Protein AF-A0A4P5THQ9-F1 (afdb_monomer)

Sequence (103 aa):
MSLLAVSCGPGQPKLEQKKMVSVLCDVMVMEAGHQVKYNYGILPDSIWVRDYSFICKKHGVKYDDFKAELSRLKAHPADFDVVMERVITQLQLAEIHARKGNR

Radius of gyration: 17.07 Å; Cα contacts (8 Å, |Δi|>4): 52; chains: 1; bounding box: 27×29×67 Å

Structure (mmCIF, N/CA/C/O backbone):
data_AF-A0A4P5THQ9-F1
#
_entry.id   AF-A0A4P5THQ9-F1
#
loop_
_atom_site.group_PDB
_atom_site.id
_atom_site.type_symbol
_atom_site.label_atom_id
_atom_site.label_alt_id
_atom_site.label_comp_id
_atom_site.label_asym_id
_atom_site.label_entity_id
_atom_site.label_seq_id
_atom_site.pdbx_PDB_ins_code
_atom_site.Cartn_x
_atom_site.Cartn_y
_atom_site.Cartn_z
_atom_site.occupancy
_atom_site.B_iso_or_equiv
_atom_site.auth_seq_id
_atom_site.auth_comp_id
_atom_site.auth_asym_id
_atom_site.auth_atom_id
_atom_site.pdbx_PDB_model_num
ATOM 1 N N . MET A 1 1 ? -15.524 6.406 -42.446 1.00 40.69 1 MET A N 1
ATOM 2 C CA . MET A 1 1 ? -14.475 5.682 -41.698 1.00 40.69 1 MET A CA 1
ATOM 3 C C . MET A 1 1 ? -13.405 6.684 -41.302 1.00 40.69 1 MET A C 1
ATOM 5 O O . MET A 1 1 ? -12.606 7.049 -42.148 1.00 40.69 1 MET A O 1
ATOM 9 N N . SER A 1 2 ? -13.417 7.156 -40.056 1.00 37.84 2 SER A N 1
ATOM 10 C CA . SER A 1 2 ? -12.290 7.899 -39.483 1.00 37.84 2 SER A CA 1
ATOM 11 C C . SER A 1 2 ? -11.793 7.111 -38.285 1.00 37.84 2 SER A C 1
ATOM 13 O O . SER A 1 2 ? -12.427 7.105 -37.233 1.00 37.84 2 SER A O 1
ATOM 15 N N . LEU A 1 3 ? -10.691 6.390 -38.487 1.00 45.44 3 LEU A N 1
ATOM 16 C CA . LEU A 1 3 ? -9.898 5.816 -37.411 1.00 45.44 3 LEU A CA 1
ATOM 17 C C . LEU A 1 3 ? -9.219 6.968 -36.666 1.00 45.44 3 LEU A C 1
ATOM 19 O O . LEU A 1 3 ? -8.250 7.545 -37.154 1.00 45.44 3 LEU A O 1
ATOM 23 N N . LEU A 1 4 ? -9.724 7.296 -35.479 1.00 46.69 4 LEU A N 1
ATOM 24 C CA . LEU A 1 4 ? -8.954 8.040 -34.490 1.00 46.69 4 LEU A CA 1
ATOM 25 C C . LEU A 1 4 ? -7.921 7.078 -33.899 1.00 46.69 4 LEU A C 1
ATOM 27 O O . LEU A 1 4 ? -8.190 6.362 -32.937 1.00 46.69 4 LEU A O 1
ATOM 31 N N . ALA A 1 5 ? -6.737 7.043 -34.506 1.00 49.78 5 ALA A N 1
ATOM 32 C CA . ALA A 1 5 ? -5.553 6.487 -33.875 1.00 49.78 5 ALA A CA 1
ATOM 33 C C . ALA A 1 5 ? -5.132 7.433 -32.739 1.00 49.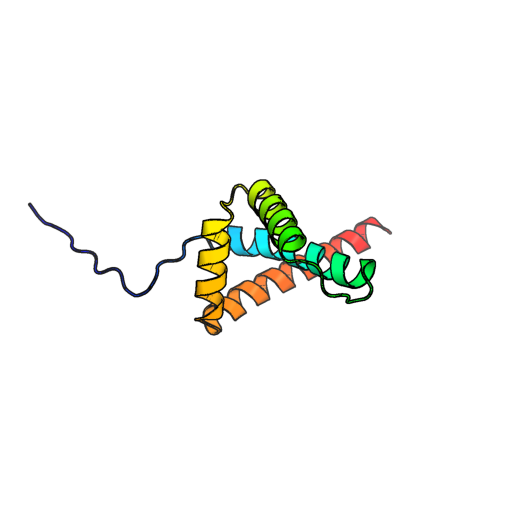78 5 ALA A C 1
ATOM 35 O O . ALA A 1 5 ? -4.331 8.347 -32.929 1.00 49.78 5 ALA A O 1
ATOM 36 N N . VAL A 1 6 ? -5.712 7.238 -31.552 1.00 50.69 6 VAL A N 1
ATOM 37 C CA . VAL A 1 6 ? -5.165 7.802 -30.316 1.00 50.69 6 VAL A CA 1
ATOM 38 C C . VAL A 1 6 ? -3.856 7.072 -30.048 1.00 50.69 6 VAL A C 1
ATOM 40 O O . VAL A 1 6 ? -3.826 5.923 -29.617 1.00 50.69 6 VAL A O 1
ATOM 43 N N . SER A 1 7 ? -2.763 7.752 -30.369 1.00 43.28 7 SER A N 1
ATOM 44 C CA . SER A 1 7 ? -1.412 7.397 -29.959 1.00 43.28 7 SER A CA 1
ATOM 45 C C . SER A 1 7 ? -1.353 7.336 -28.426 1.00 43.28 7 SER A C 1
ATOM 47 O O . SER A 1 7 ? -1.235 8.370 -27.766 1.00 43.28 7 SER A O 1
ATOM 49 N N . CYS A 1 8 ? -1.442 6.137 -27.844 1.00 50.66 8 CYS A N 1
ATOM 50 C CA . CYS A 1 8 ? -1.127 5.915 -26.435 1.00 50.66 8 CYS A CA 1
ATOM 51 C C . CYS A 1 8 ? 0.375 6.143 -26.215 1.00 50.66 8 CYS A C 1
ATOM 53 O O . CYS A 1 8 ? 1.200 5.336 -26.640 1.00 50.66 8 CYS A O 1
ATOM 55 N N . GLY A 1 9 ? 0.714 7.246 -25.544 1.00 50.22 9 GLY A N 1
ATOM 56 C CA . GLY A 1 9 ? 2.029 7.463 -24.937 1.00 50.22 9 GLY A CA 1
ATOM 57 C C . GLY A 1 9 ? 2.335 6.434 -23.833 1.00 50.22 9 GLY A C 1
ATOM 58 O O . GLY A 1 9 ? 1.515 5.550 -23.565 1.00 50.22 9 GLY A O 1
ATOM 59 N N . PRO A 1 10 ? 3.511 6.515 -23.187 1.00 51.88 10 PRO A N 1
ATOM 60 C CA . PRO A 1 10 ? 3.989 5.472 -22.286 1.00 51.88 10 PRO A CA 1
ATOM 61 C C . PRO A 1 10 ? 3.003 5.230 -21.129 1.00 51.88 10 PRO A C 1
ATOM 63 O O . PRO A 1 10 ? 2.740 6.119 -20.330 1.00 51.88 10 PRO A O 1
ATOM 66 N N . GLY A 1 11 ? 2.462 4.006 -21.069 1.00 64.44 11 GLY A N 1
ATOM 67 C CA . GLY A 1 11 ? 1.878 3.368 -19.883 1.00 64.44 11 GLY A CA 1
ATOM 68 C C . GLY A 1 11 ? 0.805 4.154 -19.125 1.00 64.44 11 GLY A C 1
ATOM 69 O O . GLY A 1 11 ? 1.072 4.650 -18.035 1.00 64.44 11 GLY A O 1
ATOM 70 N N . GLN A 1 12 ? -0.426 4.192 -19.641 1.00 67.25 12 GLN A N 1
ATOM 71 C CA . GLN A 1 12 ? -1.581 4.702 -18.889 1.00 67.25 12 GLN A CA 1
ATOM 72 C C . GLN A 1 12 ? -1.710 4.029 -17.504 1.00 67.25 12 GLN A C 1
ATOM 74 O O . GLN A 1 12 ? -1.498 2.811 -17.415 1.00 67.25 12 GLN A O 1
ATOM 79 N N . PRO A 1 13 ? -2.096 4.780 -16.450 1.00 75.31 13 PRO A N 1
ATOM 80 C CA . PRO A 1 13 ? -2.326 4.223 -15.122 1.00 75.31 13 PRO A CA 1
ATOM 81 C C . PRO A 1 13 ? -3.297 3.044 -15.169 1.00 75.31 13 PRO A C 1
ATOM 83 O O . PRO A 1 13 ? -4.374 3.134 -15.764 1.00 75.31 13 PRO A O 1
ATOM 86 N N . LYS A 1 14 ? -2.920 1.932 -14.538 1.00 80.19 14 LYS A N 1
ATOM 87 C CA . LYS A 1 14 ? -3.763 0.726 -14.454 1.00 80.19 14 LYS A CA 1
ATOM 88 C C . LYS A 1 14 ? -4.796 0.818 -13.339 1.00 80.19 14 LYS A C 1
ATOM 90 O O . LYS A 1 14 ? -5.793 0.101 -13.361 1.00 80.19 14 LYS A O 1
ATOM 95 N N . LEU A 1 15 ? -4.568 1.714 -12.385 1.00 86.25 15 LEU A N 1
ATOM 96 C CA . LEU A 1 15 ? -5.446 1.955 -11.256 1.00 86.25 15 LEU A CA 1
ATOM 97 C C . LEU A 1 15 ? -5.671 3.456 -11.089 1.00 86.25 15 LEU A C 1
ATOM 99 O O . LEU A 1 15 ? -4.737 4.252 -11.158 1.00 86.25 15 LEU A O 1
ATOM 103 N N . GLU A 1 16 ? -6.917 3.846 -10.831 1.00 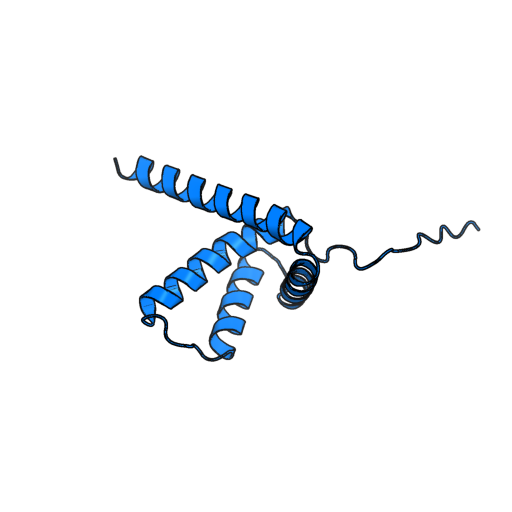91.31 16 GLU A N 1
ATOM 104 C CA . GLU A 1 16 ? -7.232 5.228 -10.481 1.00 91.31 16 GLU A CA 1
ATOM 105 C C . GLU A 1 16 ? -6.454 5.657 -9.234 1.00 91.31 16 GLU A C 1
ATOM 107 O O . GLU A 1 16 ? -6.447 4.953 -8.219 1.00 91.31 16 GLU A O 1
ATOM 112 N N . GLN A 1 17 ? -5.871 6.857 -9.272 1.00 91.81 17 GLN A N 1
ATOM 113 C CA . GLN A 1 17 ? -5.037 7.373 -8.185 1.00 91.81 17 GLN A CA 1
ATOM 114 C C . GLN A 1 17 ? -5.743 7.313 -6.823 1.00 91.81 17 GLN A C 1
ATOM 116 O O . GLN A 1 17 ? -5.137 6.922 -5.831 1.00 91.81 17 GLN A O 1
ATOM 121 N N . LYS A 1 18 ? -7.041 7.642 -6.763 1.00 94.00 18 LYS A N 1
ATOM 122 C CA . LYS A 1 18 ? -7.817 7.587 -5.515 1.00 94.00 18 LYS A CA 1
ATOM 123 C C . LYS A 1 18 ? -7.844 6.176 -4.917 1.00 94.00 18 LYS A C 1
ATOM 125 O O . LYS A 1 18 ? -7.639 6.033 -3.716 1.00 94.00 18 LYS A O 1
ATOM 130 N N . LYS A 1 19 ? -8.056 5.145 -5.744 1.00 95.19 19 LYS A N 1
ATOM 131 C CA . LYS A 1 19 ? -8.018 3.745 -5.298 1.00 95.19 19 LYS A CA 1
ATOM 132 C C . LYS A 1 19 ? -6.610 3.331 -4.886 1.00 95.19 19 LYS A C 1
ATOM 134 O O . LYS A 1 19 ? -6.466 2.665 -3.868 1.00 95.19 19 LYS A O 1
ATOM 139 N N . MET A 1 20 ? -5.590 3.758 -5.633 1.00 96.38 20 MET A N 1
ATOM 140 C CA . MET A 1 20 ? -4.192 3.491 -5.287 1.00 96.38 20 MET A CA 1
ATOM 141 C C . MET A 1 20 ? -3.840 4.051 -3.907 1.00 96.38 20 MET A C 1
ATOM 143 O O . MET A 1 20 ? -3.286 3.333 -3.081 1.00 96.38 20 MET A O 1
ATOM 147 N N . VAL A 1 21 ? -4.230 5.297 -3.624 1.00 97.62 21 VAL A N 1
ATOM 148 C CA . VAL A 1 21 ? -4.025 5.924 -2.311 1.00 97.62 21 VAL A CA 1
ATOM 149 C C . VAL A 1 21 ? -4.735 5.132 -1.210 1.00 97.62 21 VAL A C 1
ATOM 151 O O . VAL A 1 21 ? -4.104 4.798 -0.214 1.00 97.62 21 VAL A O 1
ATOM 154 N N . SER A 1 22 ? -6.010 4.766 -1.390 1.00 97.44 22 SER A N 1
ATOM 155 C CA . SER A 1 22 ? -6.752 3.993 -0.380 1.00 97.44 22 SER A CA 1
ATOM 156 C C . SER A 1 22 ? -6.148 2.610 -0.109 1.00 97.44 22 SER A C 1
ATOM 158 O O . SER A 1 22 ? -6.062 2.203 1.048 1.00 97.44 22 SER A O 1
ATOM 160 N N . VAL A 1 23 ? -5.692 1.908 -1.153 1.00 98.06 23 VAL A N 1
ATOM 161 C CA . VAL A 1 23 ? -4.977 0.629 -1.009 1.00 98.06 23 VAL A CA 1
ATOM 162 C C . VAL A 1 23 ? -3.665 0.837 -0.256 1.00 98.06 23 VAL A C 1
ATOM 164 O O . VAL A 1 23 ? -3.389 0.109 0.695 1.00 98.06 23 VAL A O 1
ATOM 167 N N . LEU A 1 24 ? -2.874 1.843 -0.640 1.00 98.00 24 LEU A N 1
ATOM 168 C CA . LEU A 1 24 ? -1.580 2.113 -0.019 1.00 98.00 24 LEU A CA 1
ATOM 169 C C . LEU A 1 24 ? -1.698 2.529 1.449 1.00 98.00 24 LEU A C 1
ATOM 171 O O . LEU A 1 24 ? -0.856 2.120 2.238 1.00 98.00 24 LEU A O 1
ATOM 175 N N . CYS A 1 25 ? -2.738 3.263 1.853 1.00 98.38 25 CYS A N 1
ATOM 176 C CA . CYS A 1 25 ? -2.969 3.560 3.270 1.00 98.38 25 CYS A CA 1
ATOM 177 C C . CYS A 1 25 ? -3.072 2.278 4.112 1.00 98.38 25 CYS A C 1
ATOM 179 O O . CYS A 1 25 ? -2.382 2.151 5.122 1.00 98.38 25 CYS A O 1
ATOM 181 N N . ASP A 1 26 ? -3.878 1.305 3.679 1.00 98.31 26 ASP A N 1
ATOM 182 C CA . ASP A 1 26 ? -4.008 0.025 4.387 1.00 98.31 26 ASP A CA 1
ATOM 183 C C . ASP A 1 26 ? -2.720 -0.810 4.316 1.00 98.31 26 ASP A C 1
ATOM 185 O O . ASP A 1 26 ? -2.352 -1.457 5.298 1.00 98.31 26 ASP A O 1
ATOM 189 N N . VAL A 1 27 ? -2.021 -0.787 3.173 1.00 98.00 27 VAL A N 1
ATOM 190 C CA . VAL A 1 27 ? -0.726 -1.465 3.002 1.00 98.00 27 VAL A CA 1
ATOM 191 C C . VAL A 1 27 ? 0.306 -0.923 3.986 1.00 98.00 27 VAL A C 1
ATOM 193 O O . VAL A 1 27 ? 0.942 -1.718 4.667 1.00 98.00 27 VAL A O 1
ATOM 196 N N . MET A 1 28 ? 0.433 0.398 4.126 1.00 97.69 28 MET A N 1
ATOM 197 C CA . MET A 1 28 ? 1.401 1.019 5.039 1.00 97.69 28 MET A CA 1
ATOM 198 C C . MET A 1 28 ? 1.123 0.653 6.500 1.00 97.69 28 MET A C 1
ATOM 200 O O . MET A 1 28 ? 2.046 0.338 7.249 1.00 97.69 28 MET A O 1
ATOM 204 N N . VAL A 1 29 ? -0.151 0.640 6.906 1.00 97.44 29 VAL A N 1
ATOM 205 C CA . VAL A 1 29 ? -0.543 0.217 8.260 1.00 97.44 29 VAL A CA 1
ATOM 206 C C . VAL A 1 29 ? -0.207 -1.257 8.490 1.00 97.44 29 VAL A C 1
ATOM 208 O O . VAL A 1 29 ? 0.323 -1.611 9.545 1.00 97.44 29 VAL A O 1
ATOM 211 N N . MET A 1 30 ? -0.486 -2.117 7.508 1.00 97.75 30 MET A N 1
ATOM 212 C CA . MET A 1 30 ? -0.141 -3.535 7.574 1.00 97.75 30 MET A CA 1
ATOM 213 C C . MET A 1 30 ? 1.377 -3.730 7.667 1.00 97.75 30 MET A C 1
ATOM 215 O O . MET A 1 30 ? 1.839 -4.379 8.601 1.00 97.75 30 MET A O 1
ATOM 219 N N . GLU A 1 31 ? 2.164 -3.118 6.783 1.00 96.88 31 GLU A N 1
ATOM 220 C CA . GLU A 1 31 ? 3.626 -3.238 6.789 1.00 96.88 31 GLU A CA 1
ATOM 221 C C . GLU A 1 31 ? 4.237 -2.778 8.116 1.00 96.88 31 GLU A C 1
ATOM 223 O O . GLU A 1 31 ? 5.057 -3.494 8.694 1.00 96.88 31 GLU A O 1
ATOM 228 N N . ALA A 1 32 ? 3.783 -1.642 8.656 1.00 95.75 32 ALA A N 1
ATOM 229 C CA . ALA A 1 32 ? 4.202 -1.168 9.972 1.00 95.75 32 ALA A CA 1
ATOM 230 C C . ALA A 1 32 ? 3.841 -2.170 11.084 1.00 95.75 32 ALA A C 1
ATOM 232 O O . ALA A 1 32 ? 4.664 -2.476 11.949 1.00 95.75 32 ALA A O 1
ATOM 233 N N . GLY A 1 33 ? 2.634 -2.742 11.040 1.00 96.50 33 GLY A N 1
ATOM 234 C CA . GLY A 1 33 ? 2.204 -3.780 11.977 1.00 96.50 33 GLY A CA 1
ATOM 235 C C . GLY A 1 33 ? 3.078 -5.035 11.916 1.00 96.50 33 GLY A C 1
ATOM 236 O O . GLY A 1 33 ? 3.416 -5.602 12.956 1.00 96.50 33 GLY A O 1
ATOM 237 N N . HIS A 1 34 ? 3.497 -5.446 10.718 1.00 97.38 34 HIS A N 1
ATOM 238 C CA . HIS A 1 34 ? 4.429 -6.556 10.535 1.00 97.38 34 HIS A CA 1
ATOM 239 C C . HIS A 1 34 ? 5.822 -6.231 11.090 1.00 97.38 34 HIS A C 1
ATOM 241 O O . HIS A 1 34 ? 6.382 -7.056 11.813 1.00 97.38 34 HIS A O 1
ATOM 247 N N . GLN A 1 35 ? 6.354 -5.033 10.834 1.00 95.62 35 GLN A N 1
ATOM 248 C CA . GLN A 1 35 ? 7.643 -4.603 11.391 1.00 95.62 35 GLN A CA 1
ATOM 249 C C . GLN A 1 35 ? 7.641 -4.645 12.924 1.00 95.62 35 GLN A C 1
ATOM 251 O O . GLN A 1 35 ? 8.569 -5.186 13.522 1.00 95.62 35 GLN A O 1
ATOM 256 N N . VAL A 1 36 ? 6.572 -4.166 13.567 1.00 96.50 36 VAL A N 1
ATOM 257 C CA . VAL A 1 36 ? 6.434 -4.221 15.031 1.00 96.50 36 VAL A CA 1
ATOM 258 C C . VAL A 1 36 ? 6.288 -5.664 15.521 1.00 96.50 36 VAL A C 1
ATOM 260 O O . VAL A 1 36 ? 7.010 -6.094 16.418 1.00 96.50 36 VAL A O 1
ATOM 263 N N . LYS A 1 37 ? 5.373 -6.436 14.926 1.00 97.12 37 LYS A N 1
ATOM 264 C CA . LYS A 1 37 ? 5.038 -7.793 15.385 1.00 97.12 37 LYS A CA 1
ATOM 265 C C . LYS A 1 37 ? 6.205 -8.769 15.270 1.00 97.12 37 LYS A C 1
ATOM 267 O O . LYS A 1 37 ? 6.367 -9.629 16.131 1.00 97.12 37 LYS A O 1
ATOM 272 N N . TYR A 1 38 ? 6.977 -8.663 14.195 1.00 94.94 38 TYR A N 1
ATOM 273 C CA . TYR A 1 38 ? 8.065 -9.588 13.885 1.00 94.94 38 TYR A CA 1
ATOM 274 C C . TYR A 1 38 ? 9.445 -9.001 14.193 1.00 94.94 38 TYR A C 1
ATOM 276 O O . TYR A 1 38 ? 10.445 -9.540 13.726 1.00 94.94 38 TYR A O 1
ATOM 284 N N . ASN A 1 39 ? 9.508 -7.916 14.977 1.00 95.06 39 ASN A N 1
ATOM 285 C CA . ASN A 1 39 ? 10.747 -7.250 15.381 1.00 95.06 39 ASN A CA 1
ATOM 286 C C . A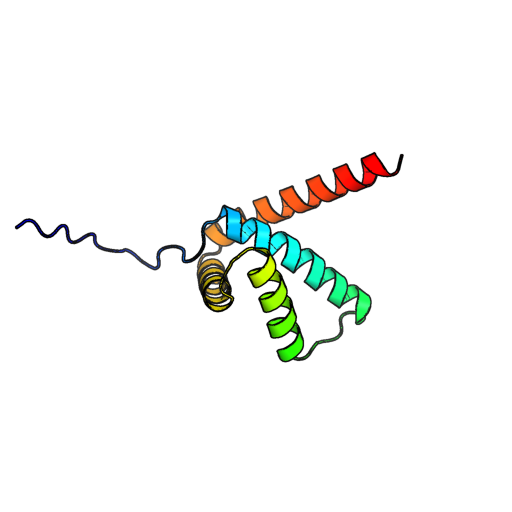SN A 1 39 ? 11.679 -6.959 14.188 1.00 95.06 39 ASN A C 1
ATOM 288 O O . ASN A 1 39 ? 12.849 -7.338 14.188 1.00 95.06 39 ASN A O 1
ATOM 292 N N . TYR A 1 40 ? 11.123 -6.342 13.142 1.00 92.19 40 TYR A N 1
ATOM 293 C CA . TYR A 1 40 ? 11.802 -6.013 11.881 1.00 92.19 40 TYR A CA 1
ATOM 294 C C . TYR A 1 40 ? 12.390 -7.222 11.127 1.00 92.19 40 TYR A C 1
ATOM 296 O O . TYR A 1 40 ? 13.215 -7.058 10.229 1.00 92.19 40 TYR A O 1
ATOM 304 N N . GLY A 1 41 ? 11.959 -8.440 11.465 1.00 93.69 41 GLY A N 1
ATOM 305 C CA . GLY A 1 41 ? 12.352 -9.658 10.771 1.00 93.69 41 GLY A CA 1
ATOM 306 C C . GLY A 1 41 ? 11.868 -9.692 9.320 1.00 93.69 41 GLY A C 1
ATOM 307 O O . GLY A 1 41 ? 10.801 -9.176 8.980 1.00 93.69 41 GLY A O 1
ATOM 308 N N . ILE A 1 42 ? 12.649 -10.346 8.460 1.00 94.00 42 ILE A N 1
ATOM 309 C CA . ILE A 1 42 ? 12.282 -10.571 7.060 1.00 94.00 42 ILE A CA 1
ATOM 310 C C . ILE A 1 42 ? 11.228 -11.676 7.006 1.00 94.00 42 ILE A C 1
ATOM 312 O O . ILE A 1 42 ? 11.432 -12.774 7.526 1.00 94.00 42 ILE A O 1
ATOM 316 N N . LEU A 1 43 ? 10.105 -11.387 6.356 1.00 94.81 43 LEU A N 1
ATOM 317 C CA . LEU A 1 43 ? 9.036 -12.356 6.148 1.00 94.81 43 LEU A CA 1
ATOM 318 C C . LEU A 1 43 ? 9.144 -13.005 4.766 1.00 94.81 43 LEU A C 1
ATOM 320 O O . LEU A 1 43 ? 9.553 -12.330 3.820 1.00 94.81 43 LEU A O 1
ATOM 324 N N . PRO A 1 44 ? 8.736 -14.279 4.625 1.00 96.69 44 PRO A N 1
ATOM 325 C CA . PRO A 1 44 ? 8.656 -14.930 3.323 1.00 96.69 44 PRO A CA 1
ATOM 326 C C . PRO A 1 44 ? 7.707 -14.197 2.367 1.00 96.69 44 PRO A C 1
ATOM 328 O O . PRO A 1 44 ? 6.647 -13.725 2.784 1.00 96.69 44 PRO A O 1
ATOM 331 N N . ASP A 1 45 ? 8.022 -14.213 1.070 1.00 95.69 45 ASP A N 1
ATOM 332 C CA . ASP A 1 45 ? 7.211 -13.588 0.010 1.00 95.69 45 ASP A CA 1
ATOM 333 C C . ASP A 1 45 ? 5.742 -14.028 0.021 1.00 95.69 45 ASP A C 1
ATOM 335 O O . ASP A 1 45 ? 4.847 -13.240 -0.281 1.00 95.69 45 ASP A O 1
ATOM 339 N N . SER A 1 46 ? 5.468 -15.274 0.416 1.00 96.81 46 SER A N 1
ATOM 340 C CA . SER A 1 46 ? 4.106 -15.806 0.510 1.00 96.81 46 SER A CA 1
ATOM 341 C C . SER A 1 46 ? 3.223 -15.028 1.491 1.00 96.81 46 SER A C 1
ATOM 343 O O . SER A 1 46 ? 2.020 -14.907 1.258 1.00 96.81 46 SER A O 1
ATOM 345 N N . ILE A 1 47 ? 3.805 -14.466 2.555 1.00 96.69 47 ILE A N 1
ATOM 346 C CA . ILE A 1 47 ? 3.092 -13.632 3.526 1.00 96.69 47 ILE A CA 1
ATOM 347 C C . ILE A 1 47 ? 2.720 -12.293 2.889 1.00 96.69 47 ILE A C 1
ATOM 349 O O . ILE A 1 47 ? 1.550 -11.919 2.904 1.00 96.69 47 ILE A O 1
ATOM 353 N N . TRP A 1 48 ? 3.676 -11.630 2.236 1.00 95.69 48 TRP A N 1
ATOM 354 C CA . TRP A 1 48 ? 3.436 -10.358 1.551 1.00 95.69 48 TRP A CA 1
ATOM 355 C C . TRP A 1 48 ? 2.400 -10.487 0.435 1.00 95.69 48 TRP A C 1
ATOM 357 O O . TRP A 1 48 ? 1.473 -9.685 0.352 1.00 95.69 48 TRP A O 1
ATOM 367 N N . VAL A 1 49 ? 2.496 -11.536 -0.389 1.00 96.12 49 VAL A N 1
ATOM 368 C CA . VAL A 1 49 ? 1.516 -11.806 -1.452 1.00 96.12 49 VAL A CA 1
ATOM 369 C C . VAL A 1 49 ? 0.124 -12.023 -0.866 1.00 96.12 49 VAL A C 1
ATOM 371 O O . VAL A 1 49 ? -0.839 -11.442 -1.372 1.00 96.12 49 VAL A O 1
ATOM 374 N N . ARG A 1 50 ? -0.002 -12.818 0.206 1.00 97.50 50 ARG A N 1
ATOM 375 C CA . ARG A 1 50 ? -1.281 -13.046 0.892 1.00 97.50 50 ARG A CA 1
ATOM 376 C C . ARG A 1 50 ? -1.876 -11.734 1.404 1.00 97.50 50 ARG A C 1
ATOM 378 O O . ARG A 1 50 ? -3.046 -11.458 1.138 1.00 97.50 50 ARG A O 1
ATOM 385 N N . ASP A 1 51 ? -1.084 -10.935 2.110 1.00 98.12 51 ASP A N 1
ATOM 386 C CA . ASP A 1 51 ? -1.569 -9.745 2.809 1.00 98.12 51 ASP A CA 1
ATOM 387 C C . ASP A 1 51 ? -1.902 -8.610 1.830 1.00 98.12 51 ASP A C 1
ATOM 389 O O . ASP A 1 51 ? -2.980 -8.015 1.914 1.00 98.12 51 ASP A O 1
ATOM 393 N N . TYR A 1 52 ? -1.073 -8.387 0.806 1.00 97.94 52 TYR A N 1
ATOM 394 C CA . TYR A 1 52 ? -1.407 -7.451 -0.270 1.00 97.94 52 TYR A CA 1
ATOM 395 C C . TYR A 1 52 ? -2.639 -7.892 -1.060 1.00 97.94 52 TYR A C 1
ATOM 397 O O . TYR A 1 52 ? -3.488 -7.057 -1.376 1.00 97.94 52 TYR A O 1
ATOM 405 N N . SER A 1 53 ? -2.784 -9.189 -1.352 1.00 97.88 53 SER A N 1
ATOM 406 C CA . SER A 1 53 ? -3.971 -9.709 -2.044 1.00 97.88 53 SER A CA 1
ATOM 407 C C . SER A 1 53 ? -5.240 -9.491 -1.223 1.00 97.88 53 SER A C 1
ATOM 409 O O . SER A 1 53 ? -6.276 -9.107 -1.771 1.00 97.88 53 SER A O 1
ATOM 411 N N . PHE A 1 54 ? -5.164 -9.693 0.095 1.00 98.44 54 PHE A N 1
ATOM 412 C CA . PHE A 1 54 ? -6.271 -9.434 1.009 1.00 98.44 54 PHE A CA 1
ATOM 413 C C . PHE A 1 54 ? -6.688 -7.955 0.997 1.00 98.44 54 PHE A C 1
ATOM 415 O O . PHE A 1 54 ? -7.875 -7.654 0.846 1.00 98.44 54 PHE A O 1
ATOM 422 N N . ILE A 1 55 ? -5.727 -7.029 1.076 1.00 98.44 55 ILE A N 1
ATOM 423 C CA . ILE A 1 55 ? -6.001 -5.584 1.024 1.00 98.44 55 ILE A CA 1
ATOM 424 C C . ILE A 1 55 ? -6.561 -5.181 -0.345 1.00 98.44 55 ILE A C 1
ATOM 426 O O . ILE A 1 55 ? -7.580 -4.498 -0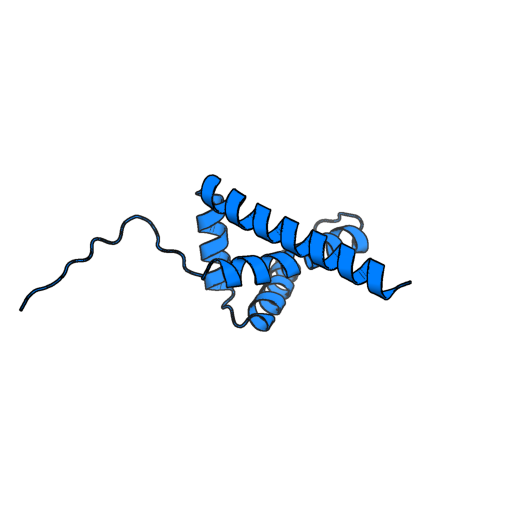.415 1.00 98.44 55 ILE A O 1
ATOM 430 N N . CYS A 1 56 ? -5.970 -5.647 -1.447 1.00 98.00 56 CYS A N 1
ATOM 431 C CA . CYS A 1 56 ? -6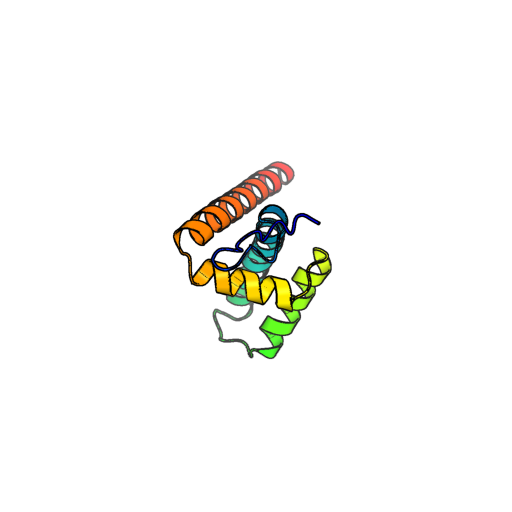.481 -5.365 -2.792 1.00 98.00 56 CYS A CA 1
ATOM 432 C C . CYS A 1 56 ? -7.941 -5.821 -2.939 1.00 98.00 56 CYS A C 1
ATOM 434 O O . CYS A 1 56 ? -8.786 -5.064 -3.422 1.00 98.00 56 CYS A O 1
ATOM 436 N N . LYS A 1 57 ? -8.271 -7.015 -2.424 1.00 97.94 57 LYS A N 1
ATOM 437 C CA . LYS A 1 57 ? -9.642 -7.536 -2.402 1.00 97.94 57 LYS A CA 1
ATOM 438 C C . LYS A 1 57 ? -10.594 -6.637 -1.607 1.00 97.94 57 LYS A C 1
ATOM 440 O O . LYS A 1 57 ? -11.695 -6.381 -2.090 1.00 97.94 57 LYS A O 1
ATOM 445 N N . LYS A 1 58 ? -10.181 -6.127 -0.438 1.00 98.06 58 LYS A N 1
ATOM 446 C CA . LYS A 1 58 ? -10.972 -5.177 0.375 1.00 98.06 58 LYS A CA 1
ATOM 447 C C . LYS A 1 58 ? -11.373 -3.928 -0.422 1.00 98.06 58 LYS A C 1
ATOM 449 O O . LYS A 1 58 ? -12.482 -3.435 -0.250 1.00 98.06 58 LYS A O 1
ATOM 454 N N . HIS A 1 59 ? -10.508 -3.453 -1.319 1.00 97.38 59 HIS A N 1
ATOM 455 C CA . HIS A 1 59 ? -10.740 -2.256 -2.143 1.00 97.38 59 HIS A CA 1
ATOM 456 C C . HIS A 1 59 ? -11.319 -2.543 -3.538 1.00 97.38 59 HIS A C 1
ATOM 458 O O . HIS A 1 59 ? -11.470 -1.624 -4.346 1.00 97.38 59 HIS A O 1
ATOM 464 N N . GLY A 1 60 ? -11.639 -3.802 -3.856 1.00 96.62 60 GLY A N 1
ATOM 465 C CA . GLY A 1 60 ? -12.129 -4.182 -5.185 1.00 96.62 60 GLY A CA 1
ATOM 466 C C . GLY A 1 60 ? -11.092 -3.965 -6.294 1.00 96.62 60 GLY A C 1
ATOM 467 O O . GLY A 1 60 ? -11.445 -3.574 -7.408 1.00 96.62 60 GLY A O 1
ATOM 468 N N . VAL A 1 61 ? -9.813 -4.173 -5.979 1.00 95.94 61 VAL A N 1
ATOM 469 C CA . VAL A 1 61 ? -8.672 -4.045 -6.892 1.00 95.94 61 VAL A CA 1
ATOM 470 C C . VAL A 1 61 ? -8.085 -5.430 -7.153 1.00 95.94 61 VAL A C 1
ATOM 472 O O . VAL A 1 61 ? -7.930 -6.232 -6.231 1.00 95.94 61 VAL A O 1
ATOM 475 N N . LYS A 1 62 ? -7.751 -5.735 -8.412 1.00 95.19 62 LYS A N 1
ATOM 476 C CA . LYS A 1 62 ? -7.012 -6.960 -8.739 1.00 95.19 62 LYS A CA 1
ATOM 477 C C . LYS A 1 62 ? -5.556 -6.794 -8.321 1.00 95.19 62 LYS A C 1
ATOM 479 O O . LYS A 1 62 ? -4.947 -5.765 -8.605 1.00 95.19 62 LYS A O 1
ATOM 484 N N . TYR A 1 63 ? -4.992 -7.819 -7.689 1.00 94.75 63 TYR A N 1
ATOM 485 C CA . TYR A 1 63 ? -3.610 -7.773 -7.211 1.00 94.75 63 TYR A CA 1
ATOM 486 C C . TYR A 1 63 ? -2.603 -7.496 -8.342 1.00 94.75 63 TYR A C 1
ATOM 488 O O . TYR A 1 63 ? -1.693 -6.691 -8.160 1.00 94.75 63 TYR A O 1
ATOM 496 N N . ASP A 1 64 ? -2.812 -8.072 -9.529 1.00 94.69 64 ASP A N 1
ATOM 497 C CA . ASP A 1 64 ? -1.937 -7.842 -10.686 1.00 94.69 64 ASP A CA 1
ATOM 498 C C . ASP A 1 64 ? -1.975 -6.390 -11.184 1.00 94.69 64 ASP A C 1
ATOM 500 O O . ASP A 1 64 ? -0.929 -5.831 -11.511 1.00 94.69 64 ASP A O 1
ATOM 504 N N . ASP A 1 65 ? -3.150 -5.750 -11.176 1.00 94.31 65 ASP A N 1
ATOM 505 C CA . ASP A 1 65 ? -3.295 -4.341 -11.569 1.00 94.31 65 ASP A CA 1
ATOM 506 C C . ASP A 1 65 ? -2.615 -3.418 -10.548 1.00 94.31 65 ASP A C 1
ATOM 508 O O . ASP A 1 65 ? -1.913 -2.481 -10.928 1.00 94.31 65 ASP A O 1
ATOM 512 N N . PHE A 1 66 ? -2.762 -3.717 -9.251 1.00 95.69 66 PHE A N 1
ATOM 513 C CA . PHE A 1 66 ? -2.045 -3.015 -8.185 1.00 95.69 66 PHE A CA 1
ATOM 514 C C . PHE A 1 66 ? -0.527 -3.158 -8.338 1.00 95.69 66 PHE A C 1
ATOM 516 O O . PHE A 1 66 ? 0.195 -2.164 -8.287 1.00 95.69 66 PHE A O 1
ATOM 523 N N . LYS A 1 67 ? -0.034 -4.381 -8.558 1.00 95.00 67 LYS A N 1
ATOM 524 C CA . LYS A 1 67 ? 1.396 -4.654 -8.731 1.00 95.00 67 LYS A CA 1
ATOM 525 C C . LYS A 1 67 ? 1.956 -3.929 -9.955 1.00 95.00 67 LYS A C 1
ATOM 527 O O . LYS A 1 67 ? 3.016 -3.318 -9.856 1.00 95.00 67 LYS A O 1
ATOM 532 N N . ALA A 1 68 ? 1.242 -3.963 -11.080 1.00 93.94 68 ALA A N 1
ATOM 533 C CA . ALA A 1 68 ? 1.637 -3.264 -12.297 1.00 93.94 68 ALA A CA 1
ATOM 534 C C . ALA A 1 68 ? 1.687 -1.743 -12.091 1.00 93.94 68 ALA A C 1
ATOM 536 O O . ALA A 1 68 ? 2.661 -1.107 -12.492 1.00 93.94 68 ALA A O 1
ATOM 537 N N . GLU A 1 69 ? 0.684 -1.166 -11.422 1.00 94.81 69 GLU A N 1
ATOM 538 C CA . GLU A 1 69 ? 0.665 0.267 -11.124 1.00 94.81 69 GLU A CA 1
ATOM 539 C C . GLU A 1 69 ? 1.771 0.663 -10.142 1.00 94.81 69 GLU A C 1
ATOM 541 O O . GLU A 1 69 ? 2.461 1.655 -10.361 1.00 94.81 69 GLU A O 1
ATOM 546 N N . LEU A 1 70 ? 2.008 -0.131 -9.096 1.00 93.69 70 LEU A N 1
ATOM 547 C CA . LEU A 1 70 ? 3.098 0.113 -8.155 1.00 93.69 70 LEU A CA 1
ATOM 548 C C . LEU A 1 70 ? 4.462 0.055 -8.857 1.00 93.69 70 LEU A C 1
ATOM 550 O O . LEU A 1 70 ? 5.318 0.902 -8.611 1.00 93.69 70 LEU A O 1
ATOM 554 N N . SER A 1 71 ? 4.666 -0.910 -9.758 1.00 93.81 71 SER A N 1
ATOM 555 C CA . SER A 1 71 ? 5.866 -0.983 -10.597 1.00 93.81 71 SER A CA 1
ATOM 556 C C . SER A 1 71 ? 6.001 0.229 -11.521 1.00 93.81 71 SER A C 1
ATOM 558 O O . SER A 1 71 ? 7.100 0.767 -11.644 1.00 93.81 71 SER A O 1
ATOM 560 N N . ARG A 1 72 ? 4.901 0.697 -12.128 1.00 93.75 72 ARG A N 1
ATOM 561 C CA . ARG A 1 72 ? 4.892 1.915 -12.950 1.00 93.75 72 ARG A CA 1
ATOM 562 C C . ARG A 1 72 ? 5.290 3.134 -12.122 1.00 93.75 72 ARG A C 1
ATOM 564 O O . ARG A 1 72 ? 6.179 3.868 -12.540 1.00 93.75 72 ARG A O 1
ATOM 571 N N . LEU A 1 73 ? 4.681 3.330 -10.954 1.00 92.69 73 LEU A N 1
ATOM 572 C CA . LEU A 1 73 ? 4.977 4.455 -10.065 1.00 92.69 73 LEU A CA 1
ATOM 573 C C . LEU A 1 73 ? 6.437 4.439 -9.596 1.00 92.69 73 LEU A C 1
ATOM 575 O O . LEU A 1 73 ? 7.096 5.469 -9.632 1.00 92.69 73 LEU A O 1
ATOM 579 N N . LYS A 1 74 ? 6.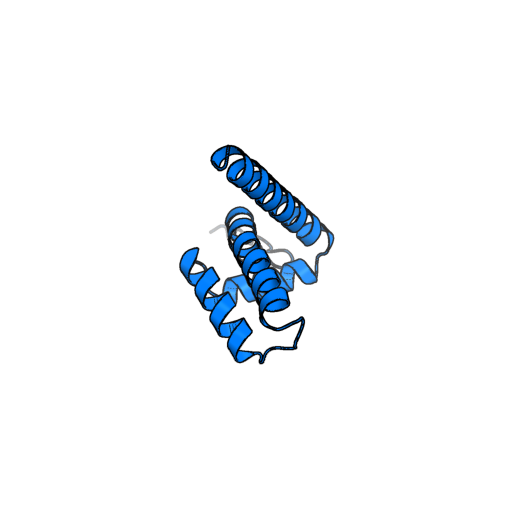993 3.269 -9.255 1.00 90.12 74 LYS A N 1
ATOM 580 C CA . LYS A 1 74 ? 8.420 3.136 -8.900 1.00 90.12 74 LYS A CA 1
ATOM 581 C C . LYS A 1 74 ? 9.366 3.578 -10.021 1.00 90.12 74 LYS A C 1
ATOM 583 O O . LYS A 1 74 ? 10.461 4.049 -9.736 1.00 90.12 74 LYS A O 1
ATOM 588 N N . ALA A 1 75 ? 8.953 3.433 -11.279 1.00 93.81 75 ALA A N 1
ATOM 589 C CA . ALA A 1 75 ? 9.712 3.908 -12.433 1.00 93.81 75 ALA A CA 1
ATOM 590 C C . ALA A 1 75 ? 9.527 5.416 -12.715 1.00 93.81 75 ALA A C 1
ATOM 592 O O . ALA A 1 75 ? 10.276 5.972 -13.513 1.00 93.81 75 ALA A O 1
ATOM 593 N N . HIS A 1 76 ? 8.561 6.078 -12.064 1.00 92.75 76 HIS A N 1
ATOM 594 C CA . HIS A 1 76 ? 8.234 7.497 -12.240 1.00 92.75 76 HIS A CA 1
ATOM 595 C C . HIS A 1 76 ? 8.176 8.203 -10.871 1.00 92.75 76 HIS A C 1
ATOM 597 O O . HIS A 1 76 ? 7.085 8.429 -10.343 1.00 92.75 76 HIS A O 1
ATOM 603 N N . PRO A 1 77 ? 9.332 8.573 -10.283 1.00 90.88 77 PRO A N 1
ATOM 604 C CA . PRO A 1 77 ? 9.400 9.091 -8.91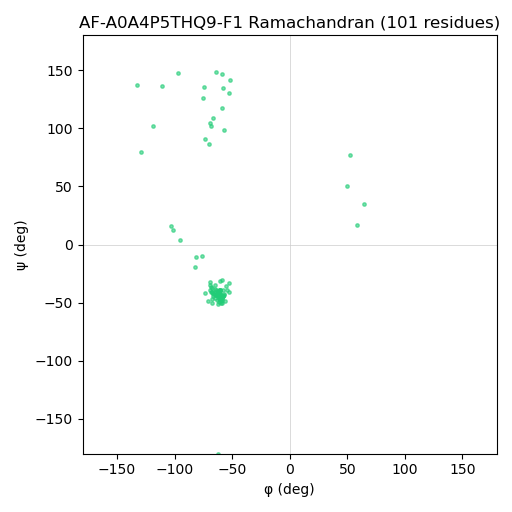3 1.00 90.88 77 PRO A CA 1
ATOM 605 C C . PRO A 1 77 ? 8.482 10.288 -8.641 1.00 90.88 77 PRO A C 1
ATOM 607 O O . PRO A 1 77 ? 7.812 10.308 -7.619 1.00 90.88 77 PRO A O 1
ATOM 610 N N . ALA A 1 78 ? 8.355 11.222 -9.589 1.00 93.38 78 ALA A N 1
ATOM 611 C CA . ALA A 1 78 ? 7.468 12.379 -9.437 1.00 93.38 78 ALA A CA 1
ATOM 612 C C . ALA A 1 78 ? 5.988 11.986 -9.252 1.00 93.38 78 ALA A C 1
ATOM 614 O O . ALA A 1 78 ? 5.288 12.573 -8.429 1.00 93.38 78 ALA A O 1
ATOM 615 N N . ASP A 1 79 ? 5.508 10.968 -9.975 1.00 92.00 79 ASP A N 1
ATOM 616 C CA . ASP A 1 79 ? 4.143 10.457 -9.802 1.00 92.00 79 ASP A CA 1
ATOM 617 C C . ASP A 1 79 ? 3.995 9.742 -8.455 1.00 92.00 79 ASP A C 1
ATOM 619 O O . ASP A 1 79 ? 2.956 9.835 -7.797 1.00 92.00 79 ASP A O 1
ATOM 623 N N . PHE A 1 80 ? 5.031 9.000 -8.057 1.00 93.62 80 PHE A N 1
ATOM 624 C CA . PHE A 1 80 ? 5.049 8.276 -6.794 1.00 93.62 80 PHE A CA 1
ATOM 625 C C . PHE A 1 80 ? 5.003 9.227 -5.597 1.00 93.62 80 PHE A C 1
ATOM 627 O O . PHE A 1 80 ? 4.205 9.001 -4.689 1.00 93.62 80 PHE A O 1
ATOM 634 N N . ASP A 1 81 ? 5.768 10.318 -5.633 1.00 95.62 81 ASP A N 1
ATOM 635 C CA . ASP A 1 81 ? 5.800 11.335 -4.580 1.00 95.62 81 ASP A CA 1
ATOM 636 C C . ASP A 1 81 ? 4.410 11.940 -4.355 1.00 95.62 81 ASP A C 1
ATOM 638 O O . ASP A 1 81 ? 3.926 11.986 -3.224 1.00 95.62 81 ASP A O 1
ATOM 642 N N . VAL A 1 82 ? 3.705 12.292 -5.436 1.00 95.62 82 VAL A N 1
ATOM 643 C CA . VAL A 1 82 ? 2.333 12.827 -5.366 1.00 95.62 82 VAL A CA 1
ATOM 644 C C . VAL A 1 82 ? 1.359 11.824 -4.737 1.00 95.62 82 VAL A C 1
ATOM 646 O O . VAL A 1 82 ? 0.462 12.205 -3.977 1.00 95.62 82 VAL A O 1
ATOM 649 N N . VAL A 1 83 ? 1.495 10.533 -5.051 1.00 96.62 83 VAL A N 1
ATOM 650 C CA . VAL A 1 83 ? 0.666 9.480 -4.443 1.00 96.62 83 VAL A CA 1
ATOM 651 C C . VAL A 1 83 ? 0.991 9.338 -2.958 1.00 96.62 83 VAL A C 1
ATOM 653 O O . VAL A 1 83 ? 0.073 9.299 -2.135 1.00 96.62 83 VAL A O 1
ATOM 656 N N . MET A 1 84 ? 2.273 9.292 -2.602 1.00 96.94 84 MET A N 1
ATOM 657 C CA . MET A 1 84 ? 2.716 9.091 -1.226 1.00 96.94 84 MET A CA 1
ATOM 658 C C . MET A 1 84 ? 2.393 10.280 -0.321 1.00 96.94 84 MET A C 1
ATOM 660 O O . MET A 1 84 ? 1.969 10.064 0.812 1.00 96.94 84 MET A O 1
ATOM 664 N N . GLU A 1 85 ? 2.476 11.516 -0.811 1.00 97.94 85 GLU A N 1
ATOM 665 C CA . GLU A 1 85 ? 2.049 12.708 -0.066 1.00 97.94 85 GLU A CA 1
ATOM 666 C C . GLU A 1 85 ? 0.573 12.606 0.356 1.00 97.94 85 GLU A C 1
ATOM 668 O O . GLU A 1 85 ? 0.203 12.873 1.506 1.00 97.94 85 GLU A O 1
ATOM 673 N N . ARG A 1 86 ? -0.285 12.130 -0.555 1.00 98.06 86 ARG A N 1
ATOM 674 C CA . ARG A 1 86 ? -1.709 11.902 -0.274 1.00 98.06 86 ARG A CA 1
ATOM 675 C C . ARG A 1 86 ? -1.924 10.765 0.719 1.00 98.06 86 ARG A C 1
ATOM 677 O O . ARG A 1 86 ? -2.781 10.896 1.592 1.00 98.06 86 ARG A O 1
ATOM 684 N N . VAL A 1 87 ? -1.163 9.675 0.602 1.00 98.12 87 VAL A N 1
ATOM 685 C CA . VAL A 1 87 ? -1.198 8.554 1.558 1.00 98.12 87 VAL A CA 1
ATOM 686 C C . VAL A 1 87 ? -0.828 9.041 2.959 1.00 98.12 87 VAL A C 1
ATOM 688 O O . VAL A 1 87 ? -1.585 8.811 3.901 1.00 98.12 87 VAL A O 1
ATOM 691 N N . ILE A 1 88 ? 0.285 9.768 3.093 1.00 97.62 88 ILE A N 1
ATOM 692 C CA . ILE A 1 88 ? 0.767 10.316 4.369 1.00 97.62 88 ILE A CA 1
ATOM 693 C C . ILE A 1 88 ? -0.282 11.243 4.982 1.00 97.62 88 ILE A C 1
ATOM 695 O O . ILE A 1 88 ? -0.641 11.080 6.147 1.00 97.62 88 ILE A O 1
ATOM 699 N N . THR A 1 89 ? -0.834 12.160 4.185 1.00 97.94 89 THR A N 1
ATOM 700 C CA . THR A 1 89 ? -1.874 13.089 4.643 1.00 97.94 89 THR A CA 1
ATOM 701 C C . THR A 1 89 ? -3.098 12.340 5.179 1.00 97.94 89 THR A C 1
ATOM 703 O O . THR A 1 89 ? -3.617 12.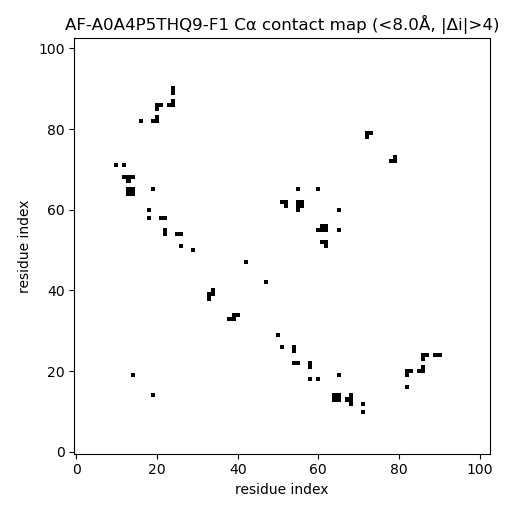675 6.244 1.00 97.94 89 THR A O 1
ATOM 706 N N . GLN A 1 90 ? -3.563 11.295 4.485 1.00 97.31 90 GLN A N 1
ATOM 707 C CA . GLN A 1 90 ? -4.703 10.495 4.950 1.00 97.31 90 GLN A CA 1
ATOM 708 C C . GLN A 1 90 ? -4.404 9.746 6.252 1.00 97.31 90 GLN A C 1
ATOM 710 O O . GLN A 1 90 ? -5.255 9.723 7.143 1.00 97.31 90 GLN A O 1
ATOM 715 N N . LEU A 1 91 ? -3.203 9.178 6.393 1.00 96.75 91 LEU A N 1
ATOM 716 C CA . LEU A 1 91 ? -2.784 8.497 7.621 1.00 96.75 91 LEU A CA 1
ATOM 717 C C . LEU A 1 91 ? -2.717 9.465 8.813 1.00 96.75 91 LEU A C 1
ATOM 719 O O . LEU A 1 91 ? -3.235 9.154 9.884 1.00 96.75 91 LEU A O 1
ATOM 723 N N . GLN A 1 92 ? -2.167 10.666 8.615 1.00 96.31 92 GLN A N 1
ATOM 724 C CA . GLN A 1 92 ? -2.107 11.707 9.647 1.00 96.31 92 GLN A CA 1
ATOM 725 C C . GLN A 1 92 ? -3.503 12.182 10.076 1.00 96.31 92 GLN A C 1
ATOM 727 O O . GLN A 1 92 ? -3.778 12.338 11.266 1.00 96.31 92 GLN A O 1
ATOM 732 N N . LEU A 1 93 ? -4.420 12.380 9.123 1.00 95.44 93 LEU A N 1
ATOM 733 C CA . LEU A 1 93 ? -5.806 12.740 9.438 1.00 95.44 93 LEU A CA 1
ATOM 734 C C . LEU A 1 93 ? -6.512 11.634 10.233 1.00 95.44 93 LEU A C 1
ATOM 736 O O . LEU A 1 93 ? -7.208 11.929 11.208 1.00 95.44 93 LEU A O 1
ATOM 740 N N . ALA A 1 94 ? -6.311 10.369 9.854 1.00 93.31 94 ALA A N 1
ATOM 741 C CA . ALA A 1 94 ? -6.863 9.226 10.575 1.00 93.31 94 ALA A CA 1
ATOM 742 C C . ALA A 1 94 ? -6.345 9.159 12.023 1.00 93.31 94 ALA A C 1
ATOM 744 O O . ALA A 1 94 ? -7.133 8.954 12.947 1.00 93.31 94 ALA A O 1
ATOM 745 N N . GLU A 1 95 ? -5.053 9.411 12.239 1.00 92.31 95 GLU A N 1
ATOM 746 C CA . GLU A 1 95 ? -4.447 9.475 13.571 1.00 92.31 95 GLU A CA 1
ATOM 747 C C . GLU A 1 95 ? -5.055 10.595 14.433 1.00 92.31 95 GLU A C 1
ATOM 749 O O . GLU A 1 95 ? -5.425 10.367 15.589 1.00 92.31 95 GLU A O 1
ATOM 754 N N . ILE A 1 96 ? -5.210 11.802 13.876 1.00 93.31 96 ILE A N 1
ATOM 755 C CA . ILE A 1 96 ? -5.828 12.937 14.580 1.00 93.31 96 ILE A CA 1
ATOM 756 C C . ILE A 1 96 ? -7.264 12.595 14.996 1.00 93.31 96 ILE A C 1
ATOM 758 O O . ILE A 1 96 ? -7.665 12.885 16.127 1.00 93.31 96 ILE A O 1
ATOM 762 N N . HIS A 1 97 ? -8.045 11.978 14.106 1.00 90.81 97 HIS A N 1
ATOM 763 C CA . HIS A 1 97 ? -9.420 11.578 14.402 1.00 90.81 97 HIS A CA 1
ATOM 764 C C . HIS A 1 97 ? -9.491 10.483 15.471 1.00 90.81 97 HIS A C 1
ATOM 766 O O . HIS A 1 97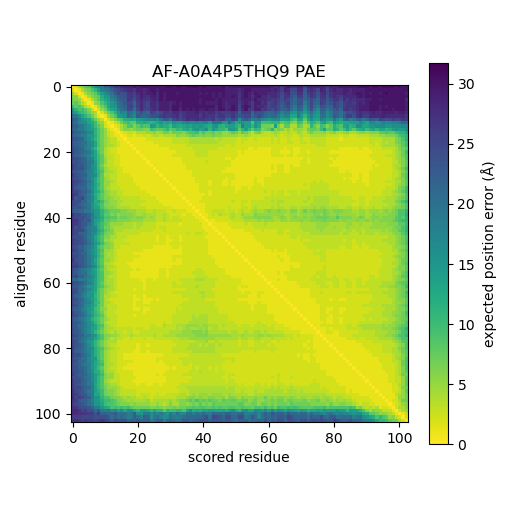 ? -10.289 10.605 16.400 1.00 90.81 97 HIS A O 1
ATOM 772 N N . ALA A 1 98 ? -8.620 9.472 15.406 1.00 88.69 98 ALA A N 1
ATOM 773 C CA . ALA A 1 98 ? -8.545 8.421 16.419 1.00 88.69 98 ALA A CA 1
ATOM 774 C C . ALA A 1 98 ? -8.216 8.983 17.815 1.00 88.69 98 ALA A C 1
ATOM 776 O O . ALA A 1 98 ? -8.805 8.571 18.810 1.00 88.69 98 ALA A O 1
ATOM 777 N N . ARG A 1 99 ? -7.327 9.983 17.900 1.00 85.31 99 ARG A N 1
ATOM 778 C CA . ARG A 1 99 ? -6.984 10.650 19.169 1.00 85.31 99 ARG A CA 1
ATOM 779 C C . ARG A 1 99 ? -8.119 11.500 19.739 1.00 85.31 99 ARG A C 1
ATOM 781 O O . ARG A 1 99 ? -8.249 11.582 20.957 1.00 85.31 99 ARG A O 1
ATOM 788 N N . LYS A 1 100 ? -8.928 12.137 18.886 1.00 76.00 100 LYS A N 1
ATOM 789 C CA . LYS A 1 100 ? -10.087 12.936 19.322 1.00 76.00 100 LYS A CA 1
ATOM 790 C C . LYS A 1 100 ? -11.218 12.076 19.890 1.00 76.00 100 LYS A C 1
ATOM 792 O O . LYS A 1 100 ? -11.895 12.543 20.791 1.00 76.00 100 LYS A O 1
ATOM 797 N N . GLY A 1 101 ? -11.404 10.853 19.391 1.00 62.56 101 GLY A N 1
ATOM 798 C CA . GLY A 1 101 ? -12.426 9.923 19.891 1.00 62.56 101 GLY A CA 1
ATOM 799 C C . GLY A 1 101 ? -12.095 9.245 21.228 1.00 62.56 101 GLY A C 1
ATOM 800 O O . GLY A 1 101 ? -12.970 8.615 21.807 1.00 62.56 101 GLY A O 1
ATOM 801 N N . ASN A 1 102 ? -10.857 9.378 21.717 1.00 56.88 102 ASN A N 1
ATOM 802 C CA . ASN A 1 102 ? -10.380 8.804 22.984 1.00 56.88 102 ASN A CA 1
ATOM 803 C C . ASN A 1 102 ? -10.308 9.833 24.137 1.00 56.88 102 ASN A C 1
ATOM 805 O O . ASN A 1 102 ? -9.661 9.566 25.151 1.00 56.88 102 ASN A O 1
ATOM 809 N N . ARG A 1 103 ? -10.908 11.016 23.970 1.00 49.75 103 ARG A N 1
ATOM 810 C CA . ARG A 1 103 ? -11.083 12.039 25.014 1.00 49.75 103 ARG A CA 1
ATOM 811 C C . ARG A 1 103 ? -12.556 12.168 25.357 1.00 49.75 103 ARG A C 1
ATOM 813 O O . ARG A 1 103 ? -12.830 12.402 26.551 1.00 49.75 103 ARG A O 1
#

Secondary structure (DSSP, 8-state):
---------S---SS-HHHHHHHHHHHHHHHHHHHHHTTTPPPPHHHHHHHHHHHHHHTT--HHHHHHHHHHHHH-HHHHHHHHHHHHHHHHHHHHHHHHTT-

Mean predicted aligned error: 7.05 Å

Foldseek 3Di:
DDDPPPPDDPDDQLDDLVLLLQLVLQVVVVVVVCCVVVVNDDDDPVVVLVSSCVSCVVSVHHSVSSVVNVVVCVVPVVSVVVSVVSSVVVNVVVVVVVVVVVD

Nearest PDB structures (foldseek):
  1q6a-assembly1_A  TM=3.050E-01  e=5.992E+00  Thermosynechococcus vestitus BP-1

Solvent-accessible surface area (backbone atoms only — not comparable to full-atom values): 6081 Å² total; per-residue (Å²): 140,82,84,80,78,76,81,79,66,90,74,76,80,67,53,59,66,71,58,50,32,58,48,46,44,56,47,52,55,48,53,52,50,48,36,63,75,51,72,66,57,89,73,62,68,70,56,55,54,51,53,50,40,51,49,24,52,76,71,76,41,57,53,68,43,51,51,52,35,53,54,52,30,72,74,34,58,73,62,34,50,60,45,48,54,52,26,51,52,52,53,52,52,51,52,54,52,58,58,63,77,75,111

pLDDT: mean 88.41, std 16.16, range [37.84, 98.44]